Protein AF-A0A1E5H1L1-F1 (afdb_monomer_lite)

Radius of gyration: 16.92 Å; chains: 1; bounding box: 37×35×45 Å

pLDDT: mean 81.83, std 13.21, range [48.53, 95.31]

Structure (mmCIF, N/CA/C/O backbone):
data_AF-A0A1E5H1L1-F1
#
_entry.id   AF-A0A1E5H1L1-F1
#
loop_
_atom_site.group_PDB
_atom_site.id
_atom_site.type_symbol
_atom_site.label_atom_id
_atom_site.label_alt_id
_atom_site.label_comp_id
_atom_site.label_asym_id
_atom_site.label_entity_id
_atom_site.label_seq_id
_atom_site.pdbx_PDB_ins_code
_atom_site.Cartn_x
_atom_site.Cartn_y
_atom_site.Cartn_z
_atom_site.occupancy
_atom_site.B_iso_or_equiv
_atom_site.auth_seq_id
_atom_site.auth_comp_id
_atom_site.auth_asym_id
_atom_site.auth_atom_id
_atom_site.pdbx_PDB_model_num
ATOM 1 N N . MET A 1 1 ? 19.814 -17.943 -25.629 1.00 54.09 1 MET A N 1
ATOM 2 C CA . MET A 1 1 ? 18.753 -18.379 -24.702 1.00 54.09 1 MET A CA 1
ATOM 3 C C . MET A 1 1 ? 18.745 -17.406 -23.531 1.00 54.09 1 MET A C 1
ATOM 5 O O . MET A 1 1 ? 19.460 -17.631 -22.567 1.00 54.09 1 MET A O 1
ATOM 9 N N . ASN A 1 2 ? 18.046 -16.278 -23.686 1.00 59.81 2 ASN A N 1
ATOM 10 C CA . ASN A 1 2 ? 17.707 -15.357 -22.590 1.00 59.81 2 ASN A CA 1
ATOM 11 C C . ASN A 1 2 ? 16.456 -14.514 -22.919 1.00 59.81 2 ASN A C 1
ATOM 13 O O . ASN A 1 2 ? 16.266 -13.435 -22.368 1.00 59.81 2 ASN A O 1
ATOM 17 N N . ASP A 1 3 ? 15.565 -15.043 -23.762 1.00 75.62 3 ASP A N 1
ATOM 18 C CA . ASP A 1 3 ? 14.386 -14.341 -24.290 1.00 75.62 3 ASP A CA 1
ATOM 19 C C . ASP A 1 3 ? 13.464 -13.791 -23.188 1.00 75.62 3 ASP A C 1
ATOM 21 O O . ASP A 1 3 ? 12.804 -12.775 -23.376 1.00 75.62 3 ASP A O 1
ATOM 25 N N . LEU A 1 4 ? 13.448 -14.418 -22.005 1.00 75.19 4 LEU A N 1
ATOM 26 C CA . LEU A 1 4 ? 12.691 -13.927 -20.850 1.00 75.19 4 LEU A CA 1
ATOM 27 C C . LEU A 1 4 ? 13.292 -12.655 -20.240 1.00 75.19 4 LEU A C 1
ATOM 29 O O . LEU A 1 4 ? 12.552 -11.743 -19.882 1.00 75.19 4 LEU A O 1
ATOM 33 N N . LEU A 1 5 ? 14.619 -12.576 -20.115 1.00 75.38 5 LEU A N 1
ATOM 34 C CA . LEU A 1 5 ? 15.285 -11.379 -19.590 1.00 75.38 5 LEU A CA 1
ATOM 35 C C . LEU A 1 5 ? 15.180 -10.219 -20.578 1.00 75.38 5 LEU A C 1
ATOM 37 O O . LEU A 1 5 ? 14.980 -9.078 -20.157 1.00 75.38 5 LEU A O 1
ATOM 41 N N . ASP A 1 6 ? 15.237 -10.519 -21.873 1.00 78.56 6 ASP A N 1
ATOM 42 C CA . ASP A 1 6 ? 15.036 -9.524 -22.921 1.00 78.56 6 ASP A CA 1
ATOM 43 C C . ASP A 1 6 ? 13.588 -9.015 -22.911 1.00 78.56 6 ASP A C 1
ATOM 45 O O . ASP A 1 6 ? 13.371 -7.803 -22.914 1.00 78.56 6 ASP A O 1
ATOM 49 N N . TYR A 1 7 ? 12.601 -9.907 -22.759 1.00 80.31 7 TYR A N 1
ATOM 50 C CA . TYR A 1 7 ? 11.190 -9.535 -22.613 1.00 80.31 7 TYR A CA 1
ATOM 51 C C . TYR A 1 7 ? 10.946 -8.626 -21.398 1.00 80.31 7 TYR A C 1
ATOM 53 O O . TYR A 1 7 ? 10.323 -7.572 -21.528 1.00 80.31 7 TYR A O 1
ATOM 61 N N . PHE A 1 8 ? 11.496 -8.969 -20.229 1.00 79.12 8 PHE A N 1
ATOM 62 C CA . PHE A 1 8 ? 11.376 -8.137 -19.024 1.00 79.12 8 PHE A CA 1
ATOM 63 C C . PHE A 1 8 ? 12.154 -6.816 -19.103 1.00 79.12 8 PHE A C 1
ATOM 65 O O . PHE A 1 8 ? 11.939 -5.916 -18.290 1.00 79.12 8 PHE A O 1
ATOM 72 N N . SER A 1 9 ? 13.051 -6.679 -20.077 1.00 77.44 9 SER A N 1
ATOM 73 C CA . SER A 1 9 ? 13.802 -5.448 -20.318 1.00 77.44 9 SER A CA 1
ATOM 74 C C . SER A 1 9 ? 13.109 -4.516 -21.316 1.00 77.44 9 SER A C 1
ATOM 76 O O . SER A 1 9 ? 13.529 -3.359 -21.442 1.00 77.44 9 SER A O 1
ATOM 78 N N . THR A 1 10 ? 12.046 -4.981 -21.986 1.00 87.44 10 THR A N 1
ATOM 79 C CA . THR A 1 10 ? 11.264 -4.176 -22.935 1.00 87.44 10 THR A CA 1
ATOM 80 C C . THR A 1 10 ? 10.576 -2.999 -22.251 1.00 87.44 10 THR A C 1
ATOM 82 O O . THR A 1 10 ?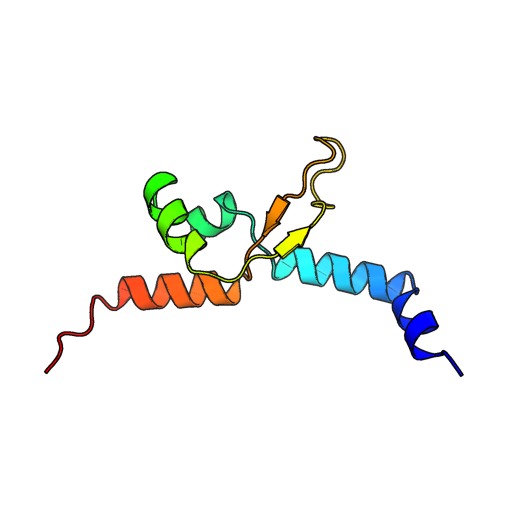 10.166 -3.062 -21.089 1.00 87.44 10 THR A O 1
ATOM 85 N N . ASP A 1 11 ? 10.418 -1.906 -22.993 1.00 87.19 11 ASP A N 1
ATOM 86 C CA . ASP A 1 11 ? 9.704 -0.729 -22.496 1.00 87.19 11 ASP A CA 1
ATOM 87 C C . ASP A 1 11 ? 8.206 -0.997 -22.316 1.00 87.19 11 ASP A C 1
ATOM 89 O O . ASP A 1 11 ? 7.591 -0.444 -21.406 1.00 87.19 11 ASP A O 1
ATOM 93 N N . GLU A 1 12 ? 7.643 -1.920 -23.098 1.00 87.25 12 GLU A N 1
ATOM 94 C CA . GLU A 1 12 ? 6.273 -2.404 -22.925 1.00 87.25 12 GLU A CA 1
ATOM 95 C C . GLU A 1 12 ? 6.085 -3.066 -21.555 1.00 87.25 12 GLU A C 1
ATOM 97 O O . GLU A 1 12 ? 5.181 -2.694 -20.806 1.00 87.25 12 GLU A O 1
ATOM 102 N N . TYR A 1 13 ? 6.981 -3.982 -21.168 1.00 86.19 13 TYR A N 1
ATOM 103 C CA . TYR A 1 13 ? 6.901 -4.627 -19.860 1.00 86.19 13 TYR A CA 1
ATOM 104 C C . TYR A 1 13 ? 7.114 -3.637 -18.707 1.00 86.19 13 TYR A C 1
ATOM 106 O O . TYR A 1 13 ? 6.413 -3.703 -17.695 1.00 86.19 13 TYR A O 1
ATOM 114 N N . LYS A 1 14 ? 8.040 -2.679 -18.850 1.00 85.38 14 LYS A N 1
ATOM 115 C CA . LYS A 1 14 ? 8.225 -1.608 -17.853 1.00 85.38 14 LYS A CA 1
ATOM 116 C C . LYS A 1 14 ? 6.972 -0.744 -17.709 1.00 85.38 14 LYS A C 1
ATOM 118 O O . LYS A 1 14 ? 6.611 -0.407 -16.582 1.00 85.38 14 LYS A O 1
ATOM 123 N N . SER A 1 15 ? 6.311 -0.407 -18.819 1.00 87.81 15 SER A N 1
ATOM 124 C CA . SER A 1 15 ? 5.044 0.333 -18.808 1.00 87.81 15 SER A CA 1
ATOM 125 C C . SER A 1 15 ? 3.962 -0.467 -18.093 1.00 87.81 15 SER A C 1
ATOM 127 O O . SER A 1 15 ? 3.369 0.027 -17.139 1.00 87.81 15 SER A O 1
ATOM 129 N N . TYR A 1 16 ? 3.789 -1.737 -18.468 1.00 89.62 16 TYR A N 1
ATOM 130 C CA . TYR A 1 16 ? 2.847 -2.644 -17.818 1.00 89.62 16 TYR A CA 1
ATOM 131 C C . TYR A 1 16 ? 3.089 -2.740 -16.306 1.00 89.62 16 TYR A C 1
ATOM 133 O O . TYR A 1 16 ? 2.155 -2.628 -15.515 1.00 89.62 16 TYR A O 1
ATOM 141 N N . LEU A 1 17 ? 4.346 -2.904 -15.879 1.00 87.38 17 LEU A N 1
ATOM 142 C CA . LEU A 1 17 ? 4.696 -2.938 -14.459 1.00 87.38 17 LEU A CA 1
ATOM 143 C C . LEU A 1 17 ? 4.389 -1.619 -13.748 1.00 87.38 17 LEU A C 1
ATOM 145 O O . LEU A 1 17 ? 3.930 -1.645 -12.606 1.00 87.38 17 LEU A O 1
ATOM 149 N N . SER A 1 18 ? 4.656 -0.483 -14.392 1.00 85.50 18 SER A N 1
ATOM 150 C CA . SER A 1 18 ? 4.341 0.840 -13.850 1.00 85.50 18 SER A CA 1
ATOM 151 C C . SER A 1 18 ? 2.837 0.987 -13.617 1.00 85.50 18 SER A C 1
ATOM 153 O O . SER A 1 18 ? 2.420 1.344 -12.513 1.00 85.50 18 SER A O 1
ATOM 155 N N . ASP A 1 19 ? 2.025 0.640 -14.614 1.00 89.75 19 ASP A N 1
ATOM 156 C CA . ASP A 1 19 ? 0.565 0.709 -14.530 1.00 89.75 19 ASP A CA 1
ATOM 157 C C . ASP A 1 19 ? 0.032 -0.244 -13.462 1.00 89.75 19 ASP A C 1
ATOM 159 O O . ASP A 1 19 ? -0.707 0.163 -12.562 1.00 89.75 19 ASP A O 1
ATOM 163 N N . TRP A 1 20 ? 0.522 -1.485 -13.461 1.00 92.00 20 TRP A N 1
ATOM 164 C CA . TRP A 1 20 ? 0.168 -2.467 -12.447 1.00 92.00 20 TRP A CA 1
ATOM 165 C C . TRP A 1 20 ? 0.504 -1.973 -11.034 1.00 92.00 20 TRP A C 1
ATOM 167 O O . TRP A 1 20 ? -0.321 -2.098 -10.126 1.00 92.00 20 TRP A O 1
ATOM 177 N N . CYS A 1 21 ? 1.681 -1.370 -10.831 1.00 88.75 21 CYS A N 1
ATOM 178 C CA . CYS A 1 21 ? 2.060 -0.785 -9.546 1.00 88.75 21 CYS A CA 1
ATOM 179 C C . CYS A 1 21 ? 1.114 0.350 -9.142 1.00 88.75 21 CYS A C 1
ATOM 181 O O . CYS A 1 21 ? 0.678 0.385 -7.994 1.00 88.75 21 CYS A O 1
ATOM 183 N N . ASN A 1 22 ? 0.768 1.253 -10.060 1.00 87.12 22 ASN A N 1
ATOM 184 C CA . ASN A 1 22 ? -0.123 2.379 -9.772 1.00 87.12 22 ASN A CA 1
ATOM 185 C C . ASN A 1 22 ? -1.538 1.925 -9.383 1.00 87.12 22 ASN A C 1
ATOM 187 O O . ASN A 1 22 ? -2.170 2.536 -8.521 1.00 87.12 22 ASN A O 1
ATOM 191 N N . GLU A 1 23 ? -2.031 0.845 -9.983 1.00 92.31 23 GLU A N 1
ATOM 192 C CA . GLU A 1 23 ? -3.369 0.313 -9.716 1.00 92.31 23 GLU A CA 1
ATOM 193 C C . GLU A 1 23 ? -3.445 -0.529 -8.436 1.00 92.31 23 GLU A C 1
ATOM 195 O O . GLU A 1 23 ? -4.469 -0.529 -7.737 1.00 92.31 23 GLU A O 1
ATOM 200 N N . ASN A 1 24 ? -2.371 -1.264 -8.133 1.00 94.06 24 ASN A N 1
ATOM 201 C CA . ASN A 1 24 ? -2.375 -2.306 -7.109 1.00 94.06 24 ASN A CA 1
ATOM 202 C C . ASN A 1 24 ? -1.601 -1.939 -5.846 1.00 94.06 24 ASN A C 1
ATOM 204 O O . ASN A 1 24 ? -1.826 -2.576 -4.815 1.00 94.06 24 ASN A O 1
ATOM 208 N N . LEU A 1 25 ? -0.712 -0.945 -5.882 1.00 93.31 25 LEU A N 1
ATOM 209 C CA . LEU A 1 25 ? 0.094 -0.548 -4.732 1.00 93.31 25 LEU A CA 1
ATOM 210 C C . LEU A 1 25 ? -0.339 0.801 -4.172 1.00 93.31 25 LEU A C 1
ATOM 212 O O . LEU A 1 25 ? -0.427 1.810 -4.866 1.00 93.31 25 LEU A O 1
ATOM 216 N N . LEU A 1 26 ? -0.532 0.824 -2.859 1.00 92.25 26 LEU A N 1
ATOM 217 C CA . LEU A 1 26 ? -0.999 1.989 -2.128 1.00 92.25 26 LEU A CA 1
ATOM 218 C C . LEU A 1 26 ? 0.064 2.511 -1.176 1.00 92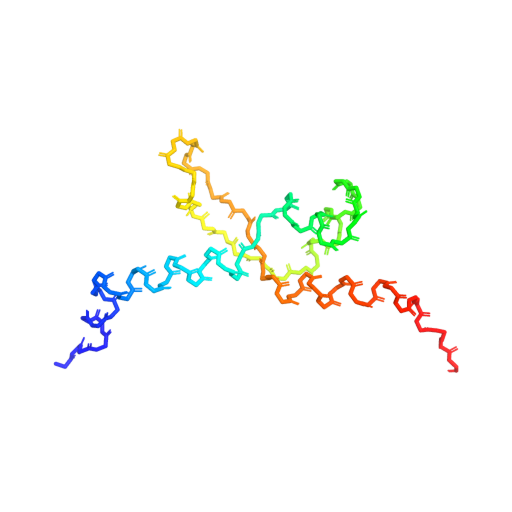.25 26 LEU A C 1
ATOM 220 O O . LEU A 1 26 ? 0.707 1.740 -0.460 1.00 92.25 26 LEU A O 1
ATOM 224 N N . VAL A 1 27 ? 0.187 3.833 -1.088 1.00 91.56 27 VAL A N 1
ATOM 225 C CA . VAL A 1 27 ? 0.869 4.467 0.044 1.00 91.56 27 VAL A CA 1
ATOM 226 C C . VAL A 1 27 ? -0.035 4.465 1.277 1.00 91.56 27 VAL A C 1
ATOM 228 O O . VAL A 1 27 ? -1.259 4.341 1.201 1.00 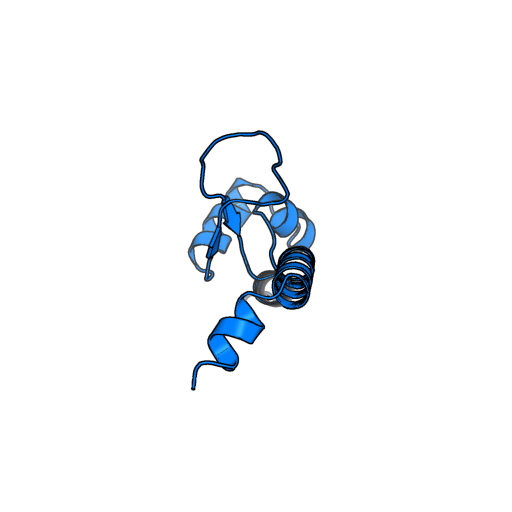91.56 27 VAL A O 1
ATOM 231 N N . LYS A 1 28 ? 0.565 4.668 2.454 1.00 91.25 28 LYS A N 1
ATOM 232 C CA . LYS A 1 28 ? -0.154 4.727 3.738 1.00 91.25 28 LYS A CA 1
ATOM 233 C C . LYS A 1 28 ? -1.365 5.672 3.710 1.00 91.25 28 LYS A C 1
ATOM 235 O O . LYS A 1 28 ? -2.415 5.326 4.239 1.00 91.25 28 LYS A O 1
ATOM 240 N N . GLN A 1 29 ? -1.236 6.844 3.088 1.00 91.00 29 GLN A N 1
ATOM 241 C CA . GLN A 1 29 ? -2.312 7.835 2.990 1.00 91.00 29 GLN A CA 1
ATOM 242 C C . GLN A 1 29 ? -3.506 7.330 2.168 1.00 91.00 29 GLN A C 1
ATOM 244 O O . GLN A 1 29 ? -4.647 7.656 2.480 1.00 91.00 29 GLN A O 1
ATOM 249 N N . GLU A 1 30 ? -3.265 6.535 1.128 1.00 92.88 30 GLU A N 1
ATOM 250 C CA . GLU A 1 30 ? -4.328 5.933 0.321 1.00 92.88 30 GLU A CA 1
ATOM 251 C C . GLU A 1 30 ? -5.006 4.800 1.094 1.00 92.88 30 GLU A C 1
ATOM 253 O O . GLU A 1 30 ? -6.233 4.726 1.131 1.00 92.88 30 GLU A O 1
ATOM 258 N N . ALA A 1 31 ? -4.224 3.990 1.814 1.00 93.19 31 ALA A N 1
ATOM 259 C CA . ALA A 1 31 ? -4.765 2.952 2.686 1.00 93.19 31 ALA A CA 1
ATOM 260 C C . ALA A 1 31 ? -5.696 3.526 3.773 1.00 93.19 31 ALA A C 1
ATOM 262 O O . ALA A 1 31 ? -6.749 2.949 4.040 1.00 93.19 31 ALA A O 1
ATOM 263 N N . MET A 1 32 ? -5.367 4.695 4.340 1.00 94.44 32 MET A N 1
ATOM 264 C CA . MET A 1 32 ? -6.239 5.421 5.283 1.00 94.44 32 MET A CA 1
ATOM 265 C C . MET A 1 32 ? -7.612 5.738 4.706 1.00 94.44 32 MET A C 1
ATOM 267 O O . MET A 1 32 ? -8.615 5.578 5.398 1.00 94.44 32 MET A O 1
ATOM 271 N N . LYS A 1 33 ? -7.670 6.169 3.443 1.00 93.69 33 LYS A N 1
ATOM 272 C CA . LYS A 1 33 ? -8.939 6.503 2.786 1.00 93.69 33 LYS A CA 1
ATOM 273 C C . LYS A 1 33 ? -9.832 5.271 2.636 1.00 93.69 33 LYS A C 1
ATOM 275 O O . LYS A 1 33 ? -11.040 5.380 2.798 1.00 93.69 33 LYS A O 1
ATOM 280 N N . ILE A 1 34 ? -9.241 4.103 2.371 1.00 92.81 34 ILE A N 1
ATOM 281 C CA . ILE A 1 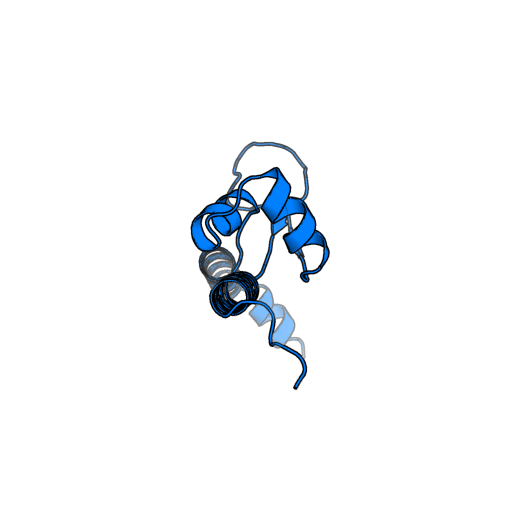34 ? -9.981 2.844 2.204 1.00 92.81 34 ILE A CA 1
ATOM 282 C C . ILE A 1 34 ? -10.493 2.308 3.544 1.00 92.81 34 ILE A C 1
ATOM 284 O O . ILE A 1 34 ? -11.635 1.859 3.639 1.00 92.81 34 ILE A O 1
ATOM 288 N N . THR A 1 35 ? -9.659 2.328 4.585 1.00 90.56 35 THR A N 1
ATOM 289 C CA . THR A 1 35 ? -10.034 1.769 5.893 1.00 90.56 35 THR A CA 1
ATOM 290 C C . THR A 1 35 ? -10.851 2.735 6.750 1.00 90.56 35 THR A C 1
ATOM 292 O O . THR A 1 35 ? -11.496 2.294 7.699 1.00 90.56 35 THR A O 1
ATOM 295 N N . GLY A 1 36 ? -10.816 4.038 6.452 1.00 90.81 36 GLY A N 1
ATOM 296 C CA . GLY A 1 36 ? -11.432 5.089 7.267 1.00 90.81 36 GLY A CA 1
ATOM 297 C C . GLY A 1 36 ? -10.713 5.338 8.599 1.00 90.81 36 GLY A C 1
ATOM 298 O O . GLY A 1 36 ? -11.258 6.000 9.479 1.00 90.81 36 GLY A O 1
ATOM 299 N N . GLN A 1 37 ? -9.508 4.794 8.785 1.00 88.94 37 GLN A N 1
ATOM 300 C CA . GLN A 1 37 ? -8.759 4.928 10.033 1.00 88.94 37 GLN A CA 1
ATOM 301 C C . GLN A 1 37 ? -7.931 6.217 10.083 1.00 88.94 37 GLN A C 1
ATOM 303 O O . GLN A 1 37 ? -7.423 6.709 9.075 1.00 88.94 37 GLN A O 1
ATOM 308 N N . SER A 1 38 ? -7.712 6.719 11.301 1.00 90.88 38 SER A N 1
ATOM 309 C CA . SER A 1 38 ? -6.738 7.783 11.554 1.00 90.88 38 SER A CA 1
ATOM 310 C C . SER A 1 38 ? -5.304 7.308 11.289 1.00 90.88 38 SER A C 1
ATOM 312 O O . SER A 1 38 ? -5.017 6.108 11.285 1.00 90.88 38 SER A O 1
ATOM 314 N N . LEU A 1 39 ? -4.371 8.253 11.131 1.00 87.88 39 LEU A N 1
ATOM 315 C CA . LEU A 1 39 ? -2.961 7.950 10.857 1.00 87.88 39 LEU A CA 1
ATOM 316 C C . LEU A 1 39 ? -2.337 7.034 11.925 1.00 87.88 39 LEU A C 1
ATOM 318 O O . LEU A 1 39 ? -1.577 6.121 11.605 1.00 87.88 39 LEU A O 1
ATOM 322 N N . ARG A 1 40 ? -2.673 7.258 13.199 1.00 88.94 40 ARG A N 1
ATOM 323 C CA . ARG A 1 40 ? -2.186 6.426 14.305 1.00 88.94 40 ARG A CA 1
ATOM 324 C C . ARG A 1 40 ? -2.776 5.017 14.244 1.00 88.94 40 ARG A C 1
ATOM 326 O O . ARG A 1 40 ? -2.036 4.053 14.402 1.00 88.94 40 ARG A O 1
ATOM 333 N N . GLY A 1 41 ? -4.079 4.905 13.972 1.00 86.81 41 GLY A N 1
ATOM 334 C CA . GLY A 1 41 ? -4.775 3.620 13.886 1.00 86.81 41 GLY A CA 1
ATOM 335 C C . GLY A 1 41 ? -4.263 2.754 12.737 1.00 86.81 41 GLY A C 1
ATOM 336 O O . GLY A 1 41 ? -3.904 1.602 12.956 1.00 86.81 41 GLY A O 1
ATOM 337 N N . ILE A 1 42 ? -4.144 3.329 11.535 1.00 89.06 42 ILE A N 1
ATOM 338 C CA . ILE A 1 42 ? -3.651 2.592 10.366 1.00 89.06 42 ILE A CA 1
ATOM 339 C C . ILE A 1 42 ? -2.190 2.154 10.539 1.00 89.06 42 ILE A C 1
ATOM 341 O O . ILE A 1 42 ? -1.805 1.109 10.032 1.00 89.06 42 ILE A O 1
ATOM 345 N N . THR A 1 43 ? -1.352 2.929 11.237 1.00 89.62 43 THR A N 1
ATOM 346 C CA . THR A 1 43 ? 0.086 2.621 11.332 1.00 89.62 43 THR A CA 1
ATOM 347 C C . THR A 1 43 ? 0.298 1.268 12.010 1.00 89.62 43 THR A C 1
ATOM 349 O O . THR A 1 43 ? 0.990 0.415 11.461 1.00 89.62 43 THR A O 1
ATOM 352 N N . GLN A 1 44 ? -0.405 1.022 13.116 1.00 88.06 44 GLN A N 1
ATOM 353 C CA . GLN A 1 44 ? -0.369 -0.264 13.814 1.00 88.06 44 GLN A CA 1
ATOM 354 C C . GLN A 1 44 ? -0.962 -1.409 12.975 1.00 88.06 44 GLN A C 1
ATOM 356 O O . GLN A 1 44 ? -0.522 -2.556 13.060 1.00 88.06 44 GLN A O 1
ATOM 361 N N . SER A 1 45 ? -1.980 -1.116 12.165 1.00 86.81 45 SER A N 1
ATOM 362 C CA . SER A 1 45 ? -2.598 -2.085 11.258 1.00 86.81 45 SER A CA 1
ATOM 363 C C . SER A 1 45 ? -1.642 -2.531 10.151 1.00 86.81 45 SER A C 1
ATOM 365 O O . SER A 1 45 ? -1.506 -3.724 9.887 1.00 86.81 45 SER A O 1
ATOM 367 N N . LEU A 1 46 ? -0.964 -1.568 9.526 1.00 88.94 46 LEU A N 1
ATOM 368 C CA . LEU A 1 46 ? -0.064 -1.774 8.393 1.00 88.94 46 LEU A CA 1
ATOM 369 C C . LEU A 1 46 ? 1.235 -2.483 8.775 1.00 88.94 46 LEU A C 1
ATOM 371 O O . LEU A 1 46 ? 1.825 -3.157 7.937 1.00 88.94 46 LEU A O 1
ATOM 375 N N . GLU A 1 47 ? 1.683 -2.369 10.026 1.00 87.00 47 GLU A N 1
ATOM 376 C CA . GLU A 1 47 ? 2.843 -3.117 10.530 1.00 87.00 47 GLU A CA 1
ATOM 377 C C . GLU A 1 47 ? 2.680 -4.633 10.403 1.00 87.00 47 GLU A C 1
ATOM 379 O O . GLU A 1 47 ? 3.671 -5.340 10.255 1.00 87.00 47 GLU A O 1
ATOM 384 N N . LYS A 1 48 ? 1.437 -5.124 10.406 1.00 85.81 48 LYS A N 1
ATOM 385 C CA . LYS A 1 48 ? 1.111 -6.552 10.309 1.00 85.81 48 LYS A CA 1
ATOM 386 C C . LYS A 1 48 ? 0.899 -7.031 8.874 1.00 85.81 48 LYS A C 1
ATOM 388 O O . LYS A 1 48 ? 0.661 -8.219 8.673 1.00 85.81 48 LYS A O 1
ATOM 393 N N . LEU A 1 49 ? 0.922 -6.124 7.897 1.00 86.44 49 LEU A N 1
ATOM 394 C CA . LEU A 1 49 ? 0.691 -6.445 6.494 1.00 86.44 49 LEU A CA 1
ATOM 395 C C . LEU A 1 49 ? 2.012 -6.476 5.713 1.00 86.44 49 LEU A C 1
ATOM 397 O O . LEU A 1 49 ? 2.910 -5.673 6.001 1.00 86.44 49 LEU A O 1
ATOM 401 N N . PRO A 1 50 ? 2.128 -7.360 4.703 1.00 88.25 50 PRO A N 1
ATOM 402 C CA . PRO A 1 50 ? 3.246 -7.332 3.773 1.00 88.25 50 PRO A CA 1
ATOM 403 C C . PRO A 1 50 ? 3.370 -5.953 3.125 1.00 88.25 50 PRO A C 1
ATOM 405 O O . PRO A 1 50 ? 2.373 -5.315 2.778 1.00 88.25 50 PRO A O 1
ATOM 408 N N . ALA A 1 51 ? 4.606 -5.490 2.969 1.00 89.00 51 ALA A N 1
ATOM 409 C CA . ALA A 1 51 ? 4.891 -4.202 2.365 1.00 89.00 51 ALA A CA 1
ATOM 410 C C . ALA A 1 51 ? 6.083 -4.297 1.420 1.00 89.00 51 ALA A C 1
ATOM 412 O O . ALA A 1 51 ? 7.038 -5.031 1.668 1.00 89.00 51 ALA A O 1
ATOM 413 N N . PHE A 1 52 ? 6.026 -3.493 0.369 1.00 86.81 52 PHE A N 1
ATOM 414 C CA . PHE A 1 52 ? 7.082 -3.332 -0.613 1.00 86.81 52 PHE A CA 1
ATOM 415 C C . PHE A 1 52 ? 7.779 -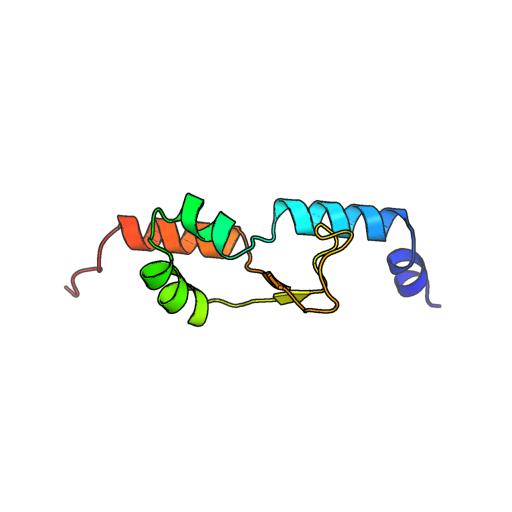2.001 -0.361 1.00 86.81 52 PHE A C 1
ATOM 417 O O . PHE A 1 52 ? 7.128 -1.001 -0.059 1.00 86.81 52 PHE A O 1
ATOM 424 N N . TYR A 1 53 ? 9.101 -1.976 -0.484 1.00 86.12 53 TYR A N 1
ATOM 425 C CA . TYR A 1 53 ? 9.887 -0.750 -0.389 1.00 86.12 53 TYR A CA 1
ATOM 426 C C . TYR A 1 53 ? 10.440 -0.442 -1.768 1.00 86.12 53 TYR A C 1
ATOM 428 O O . TYR A 1 53 ? 11.437 -1.022 -2.187 1.00 86.12 53 TYR A O 1
ATOM 436 N N . LEU A 1 54 ? 9.755 0.444 -2.485 1.00 80.56 54 LEU A N 1
ATOM 437 C CA . LEU A 1 54 ? 10.112 0.815 -3.849 1.00 80.56 54 LEU A CA 1
ATOM 438 C C . LEU A 1 54 ? 10.424 2.305 -3.907 1.00 80.56 54 LEU A C 1
ATOM 440 O O . LEU A 1 54 ? 9.877 3.103 -3.140 1.00 80.56 54 LEU A O 1
ATOM 444 N N . LYS A 1 55 ? 11.297 2.696 -4.835 1.00 76.06 55 LYS A N 1
ATOM 445 C CA . LYS A 1 55 ? 11.400 4.103 -5.214 1.00 76.06 55 LYS A CA 1
ATOM 446 C C . LYS A 1 55 ? 10.082 4.457 -5.890 1.00 76.06 55 LYS A C 1
ATOM 448 O O . LYS A 1 55 ? 9.741 3.871 -6.913 1.00 76.06 55 LYS A O 1
ATOM 453 N N . ASP A 1 56 ? 9.310 5.336 -5.264 1.00 67.44 56 ASP A N 1
ATOM 454 C CA . ASP A 1 56 ? 7.992 5.686 -5.778 1.00 67.44 56 ASP A CA 1
ATOM 455 C C . ASP A 1 56 ? 8.173 6.483 -7.064 1.00 67.44 56 ASP A C 1
ATOM 457 O O . ASP A 1 56 ? 8.512 7.665 -7.029 1.00 67.44 56 ASP A O 1
ATOM 461 N N . ILE A 1 57 ? 7.972 5.819 -8.199 1.00 63.31 57 ILE A N 1
ATOM 462 C CA . ILE A 1 57 ? 8.080 6.424 -9.528 1.00 63.31 57 ILE A CA 1
ATOM 463 C C . ILE A 1 57 ? 7.083 7.577 -9.714 1.00 63.31 57 ILE A C 1
ATOM 465 O O . ILE A 1 57 ? 7.319 8.457 -10.537 1.00 63.31 57 ILE A O 1
ATOM 469 N N . ARG A 1 58 ? 6.016 7.635 -8.899 1.00 63.53 58 ARG A N 1
ATOM 470 C CA . ARG A 1 58 ? 5.056 8.751 -8.866 1.00 63.53 58 ARG A CA 1
ATOM 471 C C . ARG A 1 58 ? 5.639 10.012 -8.229 1.00 63.53 58 ARG A C 1
ATOM 473 O O . ARG A 1 58 ? 5.159 11.113 -8.486 1.00 63.53 58 ARG A O 1
ATOM 480 N N . LYS A 1 59 ? 6.667 9.881 -7.386 1.00 63.00 59 LYS A N 1
ATOM 481 C CA . LYS A 1 59 ? 7.370 11.016 -6.780 1.00 63.00 59 LYS A CA 1
ATOM 482 C C . LYS A 1 59 ? 8.539 11.404 -7.666 1.00 63.00 59 LYS A C 1
ATOM 484 O O . LYS A 1 59 ? 9.690 11.077 -7.397 1.00 63.00 59 LYS A O 1
ATOM 489 N N . THR A 1 60 ? 8.227 12.160 -8.708 1.00 50.47 60 THR A N 1
ATOM 490 C CA . THR A 1 60 ? 9.184 12.614 -9.720 1.00 50.47 60 THR A CA 1
ATOM 491 C C . THR A 1 60 ? 10.323 13.489 -9.188 1.00 50.47 60 THR A C 1
ATOM 493 O O . THR A 1 60 ? 11.294 13.646 -9.911 1.00 50.47 60 THR A O 1
ATOM 496 N N . ASN A 1 61 ? 10.276 14.032 -7.960 1.00 51.16 61 ASN A N 1
ATOM 497 C CA . ASN A 1 61 ? 11.304 14.984 -7.493 1.00 51.16 61 ASN A CA 1
ATOM 498 C C . ASN A 1 61 ? 11.528 15.091 -5.969 1.00 51.16 61 ASN A C 1
ATOM 500 O O . ASN A 1 61 ? 12.145 16.050 -5.510 1.00 51.16 61 ASN A O 1
ATOM 504 N N . GLN A 1 62 ? 11.047 14.154 -5.144 1.00 48.53 62 GLN A N 1
ATOM 505 C CA . GLN A 1 62 ? 11.156 14.292 -3.680 1.00 48.53 62 GLN A CA 1
ATOM 506 C C . GLN A 1 62 ? 11.869 13.108 -3.024 1.00 48.53 62 GLN A C 1
ATOM 508 O O . GLN A 1 62 ? 11.245 12.207 -2.469 1.00 48.53 62 GLN A O 1
ATOM 513 N N . GLY A 1 63 ? 13.203 13.185 -3.053 1.00 55.25 63 GLY A N 1
ATOM 514 C CA . GLY A 1 63 ? 14.115 12.426 -2.198 1.00 55.25 63 GLY A CA 1
ATOM 515 C C . GLY A 1 63 ? 14.453 11.014 -2.680 1.00 55.25 63 GLY A C 1
ATOM 516 O O . GLY A 1 63 ? 13.617 10.279 -3.192 1.00 55.25 63 GLY A O 1
ATOM 517 N N . ASN A 1 64 ? 15.695 10.593 -2.430 1.00 60.03 64 ASN A N 1
ATOM 518 C CA . ASN A 1 64 ? 16.194 9.233 -2.682 1.00 60.03 64 ASN A CA 1
ATOM 519 C C . ASN A 1 64 ? 15.600 8.171 -1.725 1.00 60.03 64 ASN A C 1
ATOM 521 O O . ASN A 1 64 ? 16.181 7.105 -1.540 1.00 60.03 64 ASN A O 1
ATOM 525 N N . GLY A 1 65 ? 14.472 8.464 -1.074 1.00 70.56 65 GLY A N 1
ATOM 526 C CA . GLY A 1 65 ? 13.865 7.601 -0.069 1.00 70.56 65 GLY A CA 1
ATOM 527 C C . GLY A 1 65 ? 13.014 6.501 -0.694 1.00 70.56 65 GLY A C 1
ATOM 528 O O . GLY A 1 65 ? 12.178 6.761 -1.561 1.00 70.56 65 GLY A O 1
ATOM 529 N N . LEU A 1 66 ? 13.182 5.270 -0.211 1.00 81.12 66 LEU A N 1
ATOM 530 C CA . LEU A 1 66 ? 12.244 4.190 -0.502 1.00 81.12 66 LEU A CA 1
ATOM 531 C C . LEU A 1 66 ? 10.891 4.508 0.142 1.00 81.12 66 LEU A C 1
ATOM 533 O O . LEU A 1 66 ? 10.807 4.858 1.321 1.00 81.12 66 LEU A O 1
ATOM 537 N N . THR A 1 67 ? 9.820 4.375 -0.632 1.00 86.25 67 THR A N 1
ATOM 538 C CA . THR A 1 67 ? 8.451 4.520 -0.142 1.00 86.25 67 THR A CA 1
ATOM 539 C C . THR A 1 67 ? 7.897 3.146 0.195 1.00 86.25 67 THR A C 1
ATOM 541 O O . THR A 1 67 ? 7.995 2.205 -0.592 1.00 86.25 67 THR A O 1
ATOM 544 N N . ARG A 1 68 ? 7.303 3.040 1.385 1.00 89.50 68 ARG A N 1
ATOM 545 C CA . ARG A 1 68 ? 6.597 1.836 1.817 1.00 89.50 68 ARG A CA 1
ATOM 546 C C . ARG A 1 68 ? 5.218 1.783 1.161 1.00 89.50 68 ARG A C 1
ATOM 548 O O . ARG A 1 68 ? 4.391 2.669 1.391 1.00 89.50 68 ARG A O 1
ATOM 555 N N . LEU A 1 69 ? 4.995 0.738 0.378 1.00 91.88 69 LEU A N 1
ATOM 556 C CA . LEU A 1 69 ? 3.790 0.471 -0.392 1.00 91.88 69 LEU A CA 1
ATOM 557 C C . LEU A 1 69 ? 3.123 -0.822 0.076 1.00 91.88 69 LEU A C 1
ATOM 559 O O . LEU A 1 69 ? 3.793 -1.744 0.537 1.00 91.88 69 LEU A O 1
ATOM 563 N N . TYR A 1 70 ? 1.806 -0.895 -0.069 1.00 93.62 70 TYR A N 1
ATOM 564 C CA . TYR A 1 70 ? 0.987 -2.028 0.360 1.00 93.62 70 TYR A CA 1
ATOM 565 C C . TYR A 1 70 ? 0.092 -2.489 -0.782 1.00 93.62 70 TYR A C 1
ATOM 567 O O . TYR A 1 70 ? -0.402 -1.657 -1.541 1.00 93.62 70 TYR A O 1
ATOM 575 N N . LEU A 1 71 ? -0.176 -3.792 -0.879 1.00 95.31 71 LEU A N 1
ATOM 576 C CA . LEU A 1 71 ? -1.139 -4.295 -1.855 1.00 95.31 71 LEU A CA 1
ATOM 577 C C . LEU A 1 71 ? -2.545 -3.811 -1.508 1.00 95.31 71 LEU A C 1
ATOM 579 O O . LEU A 1 71 ? -3.064 -4.071 -0.422 1.00 95.31 71 LEU A O 1
ATOM 583 N N . LYS A 1 72 ? -3.193 -3.161 -2.472 1.00 95.25 72 LYS A N 1
ATOM 584 C CA . LYS A 1 72 ? -4.576 -2.691 -2.388 1.00 95.25 72 LYS A CA 1
ATOM 585 C C . LYS A 1 72 ? -5.518 -3.799 -1.929 1.00 95.25 72 LYS A C 1
ATOM 587 O O . LYS A 1 72 ? -6.303 -3.591 -1.009 1.00 95.25 72 LYS A O 1
ATOM 592 N N . LYS A 1 73 ? -5.371 -4.999 -2.498 1.00 95.06 73 LYS A N 1
ATOM 593 C CA . LYS A 1 73 ? -6.159 -6.184 -2.136 1.00 95.06 73 LYS A CA 1
ATOM 594 C C . LYS A 1 73 ? -6.071 -6.518 -0.643 1.00 95.06 73 LYS A C 1
ATOM 596 O O . LYS A 1 73 ? -7.088 -6.837 -0.029 1.00 95.06 73 LYS A O 1
ATOM 601 N N . ASP A 1 74 ? -4.888 -6.414 -0.044 1.00 93.81 74 ASP A N 1
ATOM 602 C CA . ASP A 1 74 ? -4.691 -6.718 1.376 1.00 93.81 74 ASP A CA 1
ATOM 603 C C . ASP A 1 74 ? -5.337 -5.655 2.266 1.00 93.81 74 ASP A C 1
ATOM 605 O O . ASP A 1 74 ? -6.000 -5.989 3.250 1.00 93.81 74 ASP A O 1
ATOM 609 N N . ILE A 1 75 ? -5.233 -4.382 1.877 1.00 94.19 75 ILE A N 1
ATOM 610 C CA . ILE A 1 75 ? -5.908 -3.272 2.562 1.00 94.19 75 ILE A CA 1
ATOM 611 C C . ILE A 1 75 ? -7.430 -3.416 2.488 1.00 94.19 75 ILE A C 1
ATOM 613 O O . ILE A 1 75 ? -8.121 -3.246 3.493 1.00 94.19 75 ILE A O 1
ATOM 617 N N . GLU A 1 76 ? -7.973 -3.761 1.325 1.00 94.31 76 GLU A N 1
ATOM 618 C CA . GLU A 1 76 ? -9.409 -3.982 1.150 1.00 94.31 76 GLU A CA 1
ATOM 619 C C . GLU A 1 76 ? -9.906 -5.176 1.969 1.00 94.31 76 GLU A C 1
ATOM 621 O O . GLU A 1 76 ? -10.961 -5.105 2.606 1.00 94.31 76 GLU A O 1
ATOM 626 N N . ASN A 1 77 ? -9.144 -6.272 1.995 1.00 92.81 77 ASN A N 1
ATOM 627 C CA . ASN A 1 77 ? -9.455 -7.431 2.827 1.00 92.81 77 ASN A CA 1
ATOM 628 C C . ASN A 1 77 ? -9.443 -7.062 4.312 1.00 92.81 77 ASN A C 1
ATOM 630 O O . ASN A 1 77 ? -10.366 -7.421 5.044 1.00 92.81 77 ASN A O 1
ATOM 634 N N . TYR A 1 78 ? -8.454 -6.284 4.740 1.00 90.56 78 TYR A N 1
ATOM 635 C CA . TYR A 1 78 ? -8.371 -5.766 6.097 1.00 90.56 78 TYR A CA 1
ATOM 636 C C . TYR A 1 78 ? -9.559 -4.858 6.462 1.00 90.56 78 TYR A C 1
ATOM 638 O O . TYR A 1 78 ? -10.188 -5.021 7.507 1.00 90.56 78 TYR A O 1
ATOM 646 N N . ALA A 1 79 ? -9.942 -3.938 5.576 1.00 91.06 79 ALA A N 1
ATOM 647 C CA . ALA A 1 79 ? -11.108 -3.080 5.781 1.00 91.06 79 ALA A CA 1
ATOM 648 C C . ALA A 1 79 ? -12.408 -3.898 5.916 1.00 91.06 79 ALA A C 1
ATOM 650 O O . ALA A 1 79 ? -13.298 -3.550 6.695 1.00 91.06 79 ALA A O 1
ATOM 651 N N . LYS A 1 80 ? -12.522 -5.019 5.192 1.00 90.62 80 LYS A N 1
ATOM 652 C CA . LYS A 1 80 ? -13.665 -5.939 5.301 1.00 90.62 80 LYS A CA 1
ATOM 653 C C . LYS A 1 80 ? -13.682 -6.700 6.629 1.00 90.62 80 LYS A C 1
ATOM 655 O O . LYS A 1 80 ? -14.768 -6.917 7.165 1.00 90.62 80 LYS A O 1
ATOM 660 N N . THR A 1 81 ? -12.534 -7.118 7.169 1.00 86.62 81 THR A N 1
ATOM 661 C CA . THR A 1 81 ? -12.486 -7.833 8.460 1.00 86.62 81 THR A CA 1
ATOM 662 C C . THR A 1 81 ? -12.821 -6.913 9.630 1.00 86.62 81 THR A C 1
ATOM 664 O O . THR A 1 81 ? -13.566 -7.320 10.516 1.00 86.62 81 THR A O 1
ATOM 667 N N . MET A 1 82 ? -12.380 -5.655 9.579 1.00 81.50 82 MET A N 1
ATOM 668 C CA . MET A 1 82 ? -12.764 -4.595 10.520 1.00 81.50 82 MET A CA 1
ATOM 669 C C . MET A 1 82 ? -14.283 -4.425 10.634 1.00 81.50 82 MET A C 1
ATOM 671 O O . MET A 1 82 ? -14.835 -4.431 11.733 1.00 81.50 82 MET A O 1
ATOM 675 N N . LYS A 1 83 ? -14.974 -4.324 9.492 1.00 75.31 83 LYS A N 1
ATOM 676 C CA . LYS A 1 83 ? -16.433 -4.122 9.442 1.00 75.31 83 LYS A CA 1
ATOM 677 C C . LYS A 1 83 ? -17.235 -5.301 9.992 1.00 75.31 83 LYS A C 1
ATOM 679 O O . LYS A 1 83 ? -18.367 -5.114 10.419 1.00 75.31 83 LYS A O 1
ATOM 684 N N . LYS A 1 84 ? -16.669 -6.511 9.981 1.00 74.00 84 LYS A N 1
ATOM 685 C CA . LYS A 1 84 ? -17.338 -7.724 10.475 1.00 74.00 84 LYS A CA 1
ATOM 686 C C . LYS A 1 84 ? -17.289 -7.869 12.004 1.00 74.00 84 LYS A C 1
ATOM 688 O O . LYS A 1 84 ? -17.941 -8.767 12.528 1.00 74.00 84 LYS A O 1
ATOM 693 N N . GLY A 1 85 ? -16.568 -6.989 12.708 1.00 60.41 85 GLY A N 1
ATOM 694 C CA . GLY A 1 85 ? -16.354 -7.079 14.154 1.00 60.41 85 GLY A CA 1
ATOM 695 C C . GLY A 1 85 ? -15.506 -8.298 14.551 1.00 60.41 85 GLY A C 1
ATOM 696 O O . GLY A 1 85 ? -15.268 -9.197 13.738 1.00 60.41 85 GLY A O 1
ATOM 697 N N . PRO A 1 86 ? -15.000 -8.362 15.795 1.00 60.16 86 PRO A N 1
ATOM 698 C CA . PRO A 1 86 ? -14.336 -9.566 16.277 1.00 60.16 86 PRO A CA 1
ATOM 699 C C . PRO A 1 86 ? -15.334 -10.729 16.234 1.00 60.16 86 PRO A C 1
ATOM 701 O O . PRO A 1 86 ? -16.424 -10.634 16.801 1.00 60.16 86 PRO A O 1
ATOM 704 N N . LYS A 1 87 ? -14.972 -11.839 15.574 1.00 59.41 87 LYS A N 1
ATOM 705 C CA . LYS A 1 87 ? -15.732 -13.089 15.704 1.00 59.41 87 LYS A CA 1
ATOM 706 C C . LYS A 1 87 ? -15.775 -13.432 17.192 1.00 59.41 87 LYS A C 1
ATOM 708 O O . LYS A 1 87 ? -14.733 -13.743 17.770 1.00 59.41 87 LYS A O 1
ATOM 713 N N . LYS A 1 88 ? -16.960 -13.355 17.811 1.00 51.44 88 LYS A N 1
ATOM 714 C CA . LYS A 1 88 ? -17.186 -13.968 19.122 1.00 51.44 88 LYS A CA 1
ATOM 715 C C . LYS A 1 88 ? -16.761 -15.428 18.984 1.00 51.44 88 LYS A C 1
ATOM 717 O O . LYS A 1 88 ? -17.269 -16.125 18.108 1.00 51.44 88 LYS A O 1
ATOM 722 N N . LYS A 1 89 ? -15.774 -15.851 19.777 1.00 52.41 89 LYS A N 1
ATOM 723 C CA . LYS A 1 89 ? -15.501 -17.275 19.966 1.00 52.41 89 LYS A CA 1
ATOM 724 C C . LYS A 1 89 ? -16.785 -17.861 20.562 1.00 52.41 89 LYS A C 1
ATOM 726 O O . LYS A 1 89 ? -17.159 -17.447 21.658 1.00 52.41 89 LYS A O 1
ATOM 731 N N . SER A 1 90 ? -17.490 -18.679 19.782 1.00 52.19 90 SER A N 1
ATOM 732 C CA . SER A 1 90 ? -18.499 -19.606 20.306 1.00 52.19 90 SER A CA 1
ATOM 733 C C . SER A 1 90 ? -17.800 -20.757 21.003 1.00 52.19 90 SER A C 1
ATOM 735 O O . SER A 1 90 ? -16.690 -21.113 20.541 1.00 52.19 90 SER A O 1
#

Foldseek 3Di:
DPVVVVVCVDPVVVVVVLVCCVVFKDALVVLCVLLVDDSVVSVVVCVPADWDFDDNVVCVDDDPGTGTIHTPVVSNVVSVVVVVPPPDDD

Organism: NCBI:txid332950

Sequence (90 aa):
MNDLLDYFSTDEYKSYLSDWCNENLLVKQEAMKITGQSLRGITQSLEKLPAFYLKDIRKTNQGNGLTRLYLKKDIENYAKTMKKGPKKKS

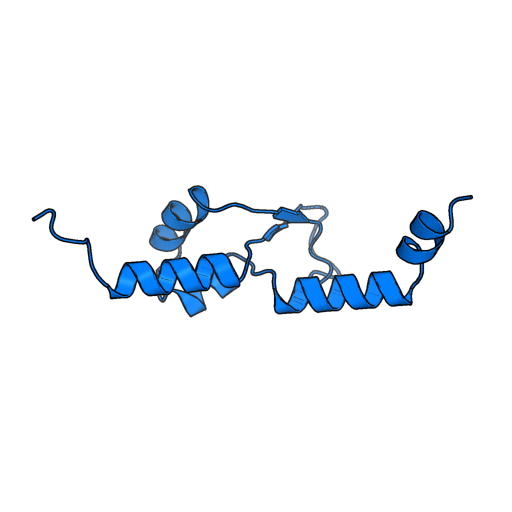Secondary structure (DSSP, 8-state):
--HHHHHHHSHHHHHHHHHHHHHHEEEHHHHHHHH---HHHHHHHHTTS--EEEE-TT-SSS-SPEEEEEEHHHHHHHHHHHHT------